Protein AF-A0A447TJN4-F1 (afdb_monomer_lite)

pLDDT: mean 84.73, std 10.55, range [47.69, 96.06]

Secondary structure (DSSP, 8-state):
-HHHHHHHHHH-HHHHHHHHHHHHHHHHHHHHHHHHHHHHHHHHHHHHHHHHHHHHSS--HHHHHHHHHHHHHHTSS---SS-SPPB-TTT--B--GGGGSTTHHHHHTTTB-TTT-PBPPTHHHHHHHHHHHHHHHHHHHHHHTT-SSTT--

Foldseek 3Di:
DVVVVQVVCLVDLQVQLQVQLQVLLVVLLLVVLCVPQVVVVVVLVVLLVVLVCQLPDPHDPVSNVVSVVVNVVSVPDDRDSCPPADADPPPRHGQDPVCSRAPPNCVVLVQADPPPRHGHDPVSNVSSNVSSNVRSVVSSVCSVVVVPPVPPD

Structure (mmCIF, N/CA/C/O backbone):
data_AF-A0A447TJN4-F1
#
_entry.id   AF-A0A447TJN4-F1
#
loop_
_atom_site.group_PDB
_atom_site.id
_atom_site.type_symbol
_atom_site.label_atom_id
_atom_site.label_alt_id
_atom_site.label_comp_id
_atom_site.label_asym_id
_atom_site.label_entity_id
_atom_site.label_seq_id
_atom_site.pdbx_PDB_ins_code
_atom_site.Cartn_x
_atom_site.Cartn_y
_atom_site.Cartn_z
_atom_site.occupancy
_atom_site.B_iso_or_equiv
_atom_site.auth_seq_id
_atom_site.auth_comp_id
_atom_site.auth_asym_id
_atom_site.auth_atom_id
_atom_site.pdbx_PDB_model_num
ATOM 1 N N . MET A 1 1 ? 31.823 -7.348 -10.289 1.00 59.12 1 MET A N 1
ATOM 2 C CA . MET A 1 1 ? 30.366 -7.599 -10.155 1.00 59.12 1 MET A CA 1
ATOM 3 C C . MET A 1 1 ? 29.578 -6.327 -9.842 1.00 59.12 1 MET A C 1
ATO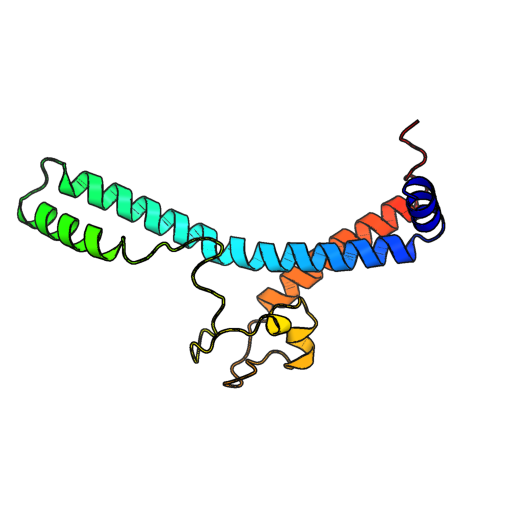M 5 O O . MET A 1 1 ? 28.727 -5.967 -10.641 1.00 59.12 1 MET A O 1
ATOM 9 N N . LEU A 1 2 ? 29.843 -5.625 -8.727 1.00 62.91 2 LEU A N 1
ATOM 10 C CA . LEU A 1 2 ? 29.187 -4.335 -8.429 1.00 62.91 2 LEU A CA 1
ATOM 11 C C . LEU A 1 2 ? 29.609 -3.225 -9.413 1.00 62.91 2 LEU A C 1
ATOM 13 O O . LEU A 1 2 ? 28.763 -2.466 -9.884 1.00 62.91 2 LEU A O 1
ATOM 17 N N . ASP A 1 3 ? 30.885 -3.188 -9.801 1.00 67.62 3 ASP A N 1
ATOM 18 C CA . ASP A 1 3 ? 31.389 -2.225 -10.793 1.00 67.62 3 ASP A CA 1
ATOM 19 C C . ASP A 1 3 ? 30.822 -2.482 -12.199 1.00 67.62 3 ASP A C 1
ATOM 21 O O . ASP A 1 3 ? 30.437 -1.549 -12.897 1.00 67.62 3 ASP A O 1
ATOM 25 N N . ASP A 1 4 ? 30.651 -3.749 -12.584 1.00 67.19 4 ASP A N 1
ATOM 26 C CA . ASP A 1 4 ? 30.059 -4.115 -13.879 1.00 67.19 4 ASP A CA 1
ATOM 27 C C . ASP A 1 4 ? 28.573 -3.737 -13.948 1.00 67.19 4 ASP A C 1
ATOM 29 O O . ASP A 1 4 ? 28.104 -3.222 -14.962 1.00 67.19 4 ASP A O 1
ATOM 33 N N . MET A 1 5 ? 27.825 -3.936 -12.854 1.00 62.22 5 MET A N 1
ATOM 34 C CA . MET A 1 5 ? 26.417 -3.532 -12.767 1.00 62.22 5 MET A CA 1
ATOM 35 C C . MET A 1 5 ? 26.250 -2.011 -12.797 1.00 62.22 5 MET A C 1
ATOM 37 O O . MET A 1 5 ? 25.353 -1.505 -13.471 1.00 62.22 5 MET A O 1
ATOM 41 N N . THR A 1 6 ? 27.101 -1.270 -12.084 1.00 66.44 6 THR A N 1
ATOM 42 C CA . THR A 1 6 ? 27.045 0.200 -12.084 1.00 66.44 6 THR A CA 1
ATOM 43 C C . THR A 1 6 ? 27.439 0.780 -13.439 1.00 66.44 6 THR A C 1
ATOM 45 O O . THR A 1 6 ? 26.798 1.728 -13.894 1.00 66.44 6 THR A O 1
ATOM 48 N N . TRP A 1 7 ? 28.407 0.170 -14.128 1.00 62.47 7 TRP A N 1
ATOM 49 C CA . TRP A 1 7 ? 28.764 0.514 -15.501 1.00 62.47 7 TRP A CA 1
ATOM 50 C C . TRP A 1 7 ? 27.607 0.232 -16.473 1.00 62.47 7 TRP A C 1
ATOM 52 O O . TRP A 1 7 ? 27.201 1.129 -17.205 1.00 62.47 7 TRP A O 1
ATOM 62 N N . LEU A 1 8 ? 26.979 -0.950 -16.411 1.00 64.62 8 LEU A N 1
ATOM 63 C CA . LEU A 1 8 ? 25.849 -1.319 -17.278 1.00 64.62 8 LEU A CA 1
ATOM 64 C C . LEU A 1 8 ? 24.646 -0.367 -17.126 1.00 64.62 8 LEU A C 1
ATOM 66 O O . LEU A 1 8 ? 24.023 0.014 -18.122 1.00 64.62 8 LEU A O 1
ATOM 70 N N . LEU A 1 9 ? 24.343 0.036 -15.885 1.00 62.16 9 LEU A N 1
ATOM 71 C CA . LEU A 1 9 ? 23.283 0.995 -15.550 1.00 62.16 9 LEU A CA 1
ATOM 72 C C . LEU A 1 9 ? 23.619 2.426 -15.994 1.00 62.16 9 LEU A C 1
ATOM 74 O O . LEU A 1 9 ? 22.713 3.166 -16.379 1.00 62.16 9 LEU A O 1
ATOM 78 N N . ALA A 1 10 ? 24.897 2.813 -15.971 1.00 63.22 10 ALA A N 1
ATOM 79 C CA . ALA A 1 10 ? 25.359 4.105 -16.478 1.00 63.22 10 ALA A CA 1
ATOM 80 C C . ALA A 1 10 ? 25.321 4.171 -18.014 1.00 63.22 10 ALA A C 1
ATOM 82 O O . ALA A 1 10 ? 24.982 5.209 -18.578 1.00 63.22 10 ALA A O 1
ATOM 83 N N . THR A 1 11 ? 25.610 3.061 -18.697 1.00 69.31 11 THR A N 1
ATOM 84 C CA . THR A 1 11 ? 25.567 2.973 -20.163 1.00 69.31 11 THR A CA 1
ATOM 85 C C . THR A 1 11 ? 24.135 2.914 -20.702 1.00 69.31 11 THR A C 1
ATOM 87 O O . THR A 1 11 ? 23.895 3.336 -21.832 1.00 69.31 11 THR A O 1
ATOM 90 N N . HIS A 1 12 ? 23.164 2.444 -19.906 1.00 79.50 12 HIS A N 1
ATOM 91 C CA . HIS A 1 12 ? 21.777 2.309 -20.350 1.00 79.50 12 HIS A CA 1
ATOM 92 C C . HIS A 1 12 ? 20.760 2.981 -19.406 1.00 79.50 12 HIS A C 1
ATOM 94 O O . HIS A 1 12 ? 20.109 2.308 -18.596 1.00 79.50 12 HIS A O 1
ATOM 100 N N . PRO A 1 13 ? 20.515 4.296 -19.559 1.00 79.94 13 PRO A N 1
ATOM 101 C CA . PRO A 1 13 ? 19.597 5.052 -18.699 1.00 79.94 13 PRO A CA 1
ATOM 102 C C . PRO A 1 13 ? 18.154 4.520 -18.717 1.00 79.94 13 PRO A C 1
ATOM 104 O O . PRO A 1 13 ? 17.418 4.695 -17.748 1.00 79.94 13 PRO A O 1
ATOM 107 N N . ALA A 1 14 ? 17.748 3.837 -19.792 1.00 84.50 14 ALA A N 1
ATOM 108 C CA . ALA A 1 14 ? 16.438 3.197 -19.893 1.00 84.50 14 ALA A CA 1
ATOM 109 C C . ALA A 1 14 ? 16.266 2.028 -18.905 1.00 84.50 14 ALA A C 1
ATOM 111 O O . ALA A 1 14 ? 15.207 1.900 -18.293 1.00 84.50 14 ALA A O 1
ATOM 112 N N . TRP A 1 15 ? 17.303 1.207 -18.701 1.00 85.81 15 TRP A N 1
ATOM 113 C CA . TRP A 1 15 ? 17.247 0.085 -17.756 1.00 85.81 15 TRP A CA 1
ATOM 114 C C . TRP A 1 15 ? 17.186 0.579 -16.314 1.00 85.81 15 TRP A C 1
ATOM 116 O O . TRP A 1 15 ? 16.399 0.063 -15.523 1.00 85.81 15 TRP A O 1
ATOM 126 N N . LEU A 1 16 ? 17.947 1.629 -15.991 1.00 86.00 16 LEU A N 1
ATOM 127 C CA . LEU A 1 16 ? 17.876 2.269 -14.681 1.00 86.00 16 LEU A CA 1
ATOM 128 C C . LEU A 1 16 ? 16.488 2.870 -14.423 1.00 86.00 16 LEU A C 1
ATOM 130 O O . LEU A 1 16 ? 15.917 2.655 -13.356 1.00 86.00 16 LEU A O 1
ATOM 134 N N . ALA A 1 17 ? 15.926 3.587 -15.401 1.00 89.88 17 ALA A N 1
ATOM 135 C CA . ALA A 1 17 ? 14.584 4.152 -15.289 1.00 89.88 17 ALA A CA 1
ATOM 136 C C . ALA A 1 17 ? 13.512 3.063 -15.115 1.00 89.88 17 ALA A C 1
ATOM 138 O O . ALA A 1 17 ? 12.624 3.211 -14.278 1.00 89.88 17 ALA A O 1
ATOM 139 N N . GLY A 1 18 ? 13.620 1.951 -15.850 1.00 91.50 18 GLY A N 1
ATOM 140 C CA . GLY A 1 18 ? 12.723 0.801 -15.718 1.00 91.50 18 GLY A CA 1
ATOM 141 C C . GLY A 1 18 ? 12.816 0.127 -14.346 1.00 91.50 18 GLY A C 1
ATOM 142 O O . GLY A 1 18 ? 11.792 -0.118 -13.710 1.00 91.50 18 GLY A O 1
ATOM 143 N N . ALA A 1 19 ? 14.030 -0.111 -13.844 1.00 90.94 19 ALA A N 1
ATOM 144 C CA . ALA A 1 19 ? 14.238 -0.674 -12.510 1.00 90.94 19 ALA A CA 1
ATOM 145 C C . ALA A 1 19 ? 13.695 0.252 -11.408 1.00 90.94 19 ALA A C 1
ATOM 147 O O . ALA A 1 19 ? 12.993 -0.202 -10.504 1.00 90.94 19 ALA A O 1
ATOM 148 N N . ALA A 1 20 ? 13.956 1.559 -11.516 1.00 93.25 20 ALA A N 1
ATOM 149 C CA . ALA A 1 20 ? 13.427 2.561 -10.595 1.00 93.25 20 ALA A CA 1
ATOM 150 C C . ALA A 1 20 ? 11.895 2.629 -10.642 1.00 93.25 20 ALA A C 1
ATOM 152 O O . ALA A 1 20 ? 11.260 2.734 -9.597 1.00 93.25 20 ALA A O 1
ATOM 153 N N . PHE A 1 21 ? 11.294 2.516 -11.829 1.00 94.94 21 PHE A N 1
ATOM 154 C CA . PHE A 1 21 ? 9.844 2.457 -11.987 1.00 94.94 21 PHE A CA 1
ATOM 155 C C . PHE A 1 21 ? 9.246 1.260 -11.241 1.00 94.94 21 PHE A C 1
ATOM 157 O O . PHE A 1 21 ? 8.348 1.448 -10.425 1.00 94.94 21 PHE A O 1
ATOM 164 N N . VAL A 1 22 ? 9.777 0.048 -11.451 1.00 94.19 22 VAL A N 1
ATOM 165 C CA . VAL A 1 22 ? 9.306 -1.166 -10.757 1.00 94.19 22 VAL A CA 1
ATOM 166 C C . VAL A 1 22 ? 9.463 -1.034 -9.242 1.00 94.19 22 VAL A C 1
ATOM 168 O O . VAL A 1 22 ? 8.532 -1.341 -8.499 1.00 94.19 22 VAL A O 1
ATOM 171 N N . PHE A 1 23 ? 10.601 -0.517 -8.775 1.00 94.56 23 PHE A N 1
ATOM 172 C CA . PHE A 1 23 ? 10.809 -0.242 -7.355 1.00 94.56 23 PHE A CA 1
ATO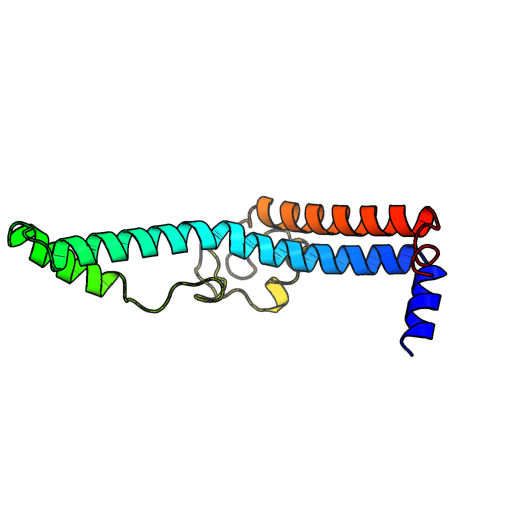M 173 C C . PHE A 1 23 ? 9.779 0.758 -6.811 1.00 94.56 23 PHE A C 1
ATOM 175 O O . PHE A 1 23 ? 9.169 0.518 -5.770 1.00 94.56 23 PHE A O 1
ATOM 182 N N . GLY A 1 24 ? 9.517 1.844 -7.543 1.00 95.44 24 GLY A N 1
ATOM 183 C CA . GLY A 1 24 ? 8.501 2.830 -7.186 1.00 95.44 24 GLY A CA 1
ATOM 184 C C . GLY A 1 24 ? 7.092 2.233 -7.109 1.00 95.44 24 GLY A C 1
ATOM 185 O O . GLY A 1 24 ? 6.338 2.598 -6.210 1.00 95.44 24 GLY A O 1
ATOM 186 N N . LEU A 1 25 ? 6.747 1.267 -7.969 1.00 94.94 25 LEU A N 1
ATOM 187 C CA . LEU A 1 25 ? 5.480 0.533 -7.865 1.00 94.94 25 LEU A CA 1
ATOM 188 C C . LEU A 1 25 ? 5.382 -0.270 -6.556 1.00 94.94 25 LEU A C 1
ATOM 190 O O . LEU A 1 25 ? 4.340 -0.257 -5.902 1.00 94.94 25 LEU A O 1
ATOM 194 N N . MET A 1 26 ? 6.464 -0.945 -6.152 1.00 93.88 26 MET A N 1
ATOM 195 C CA . MET A 1 26 ? 6.512 -1.700 -4.891 1.00 93.88 26 MET A CA 1
ATOM 196 C C . MET A 1 26 ? 6.380 -0.774 -3.677 1.00 93.88 26 MET A C 1
ATOM 198 O O . MET A 1 26 ? 5.600 -1.053 -2.766 1.00 93.88 26 MET A O 1
ATOM 202 N N . VAL A 1 27 ? 7.093 0.358 -3.690 1.00 94.62 27 VAL A N 1
ATOM 203 C CA . VAL A 1 27 ? 6.984 1.396 -2.653 1.00 94.62 27 VAL A CA 1
ATOM 204 C C . VAL A 1 27 ? 5.561 1.951 -2.589 1.00 94.62 27 VAL A C 1
ATOM 206 O O . VAL A 1 27 ? 5.007 2.077 -1.500 1.00 94.62 27 VAL A O 1
ATOM 209 N N . GLY A 1 28 ? 4.937 2.230 -3.735 1.00 92.88 28 GLY A N 1
ATOM 210 C CA . GLY A 1 28 ? 3.554 2.703 -3.799 1.00 92.88 28 GLY A CA 1
ATOM 211 C C . GLY A 1 28 ? 2.544 1.701 -3.227 1.00 92.88 28 GLY A C 1
ATOM 212 O O . GLY A 1 28 ? 1.633 2.094 -2.498 1.00 92.88 28 GLY A O 1
ATOM 213 N N . SER A 1 29 ? 2.733 0.402 -3.472 1.00 91.50 29 SER A N 1
ATOM 214 C CA . SER A 1 29 ? 1.884 -0.651 -2.895 1.00 91.50 29 SER A CA 1
ATOM 215 C C . SER A 1 29 ? 2.024 -0.740 -1.372 1.00 91.50 29 SER A C 1
ATOM 217 O O . SER A 1 29 ? 1.020 -0.831 -0.663 1.00 91.50 29 SER A O 1
ATOM 219 N N . PHE A 1 30 ? 3.243 -0.609 -0.840 1.00 92.12 30 PHE A N 1
ATOM 220 C CA . PHE A 1 30 ? 3.444 -0.495 0.607 1.00 92.12 30 PHE A CA 1
ATOM 221 C C . PHE A 1 30 ? 2.800 0.778 1.176 1.00 92.12 30 PHE A C 1
ATOM 223 O O . PHE A 1 30 ? 2.139 0.733 2.214 1.00 92.12 30 PHE A O 1
ATOM 230 N N . LEU A 1 31 ? 2.916 1.909 0.477 1.00 92.81 31 LEU A N 1
ATOM 231 C CA . LEU A 1 31 ? 2.328 3.172 0.915 1.00 92.81 31 LEU A CA 1
ATOM 232 C C . LEU A 1 31 ? 0.795 3.096 0.994 1.00 92.81 31 LEU A C 1
ATOM 234 O O . LEU A 1 31 ? 0.212 3.638 1.929 1.00 92.81 31 LEU A O 1
ATOM 238 N N . ASN A 1 32 ? 0.140 2.358 0.091 1.00 90.00 32 ASN A N 1
ATOM 239 C CA . ASN A 1 32 ? -1.297 2.080 0.180 1.00 90.00 32 ASN A CA 1
ATOM 240 C C . ASN A 1 32 ? -1.679 1.389 1.505 1.00 90.00 32 ASN A C 1
ATOM 242 O O . ASN A 1 32 ? -2.710 1.717 2.098 1.00 90.00 32 ASN A O 1
ATOM 246 N N . VAL A 1 33 ? -0.846 0.463 1.996 1.00 90.06 33 VAL A N 1
ATOM 247 C CA . VAL A 1 33 ? -1.046 -0.205 3.293 1.00 90.06 33 VAL A CA 1
ATOM 248 C C . VAL A 1 33 ? -0.888 0.789 4.440 1.00 90.06 33 VAL A C 1
ATOM 250 O O . VAL A 1 33 ? -1.753 0.847 5.314 1.00 90.06 33 VAL A O 1
ATOM 253 N N . VAL A 1 34 ? 0.170 1.600 4.420 1.00 92.56 34 VAL A N 1
ATOM 254 C CA . VAL A 1 34 ? 0.444 2.598 5.465 1.00 92.56 34 VAL A CA 1
ATOM 255 C C . VAL A 1 34 ? -0.666 3.646 5.536 1.00 92.56 34 VAL A C 1
ATOM 257 O O . VAL A 1 34 ? -1.219 3.859 6.612 1.00 92.56 34 VAL A O 1
ATOM 260 N N . ILE A 1 35 ? -1.052 4.242 4.401 1.00 91.12 35 ILE A N 1
ATOM 261 C CA . ILE A 1 35 ? -2.106 5.268 4.323 1.00 91.12 35 ILE A CA 1
ATOM 262 C C . ILE A 1 35 ? -3.417 4.750 4.920 1.00 91.12 35 ILE A C 1
ATOM 264 O O . ILE A 1 35 ? -4.121 5.484 5.609 1.00 91.12 35 ILE A O 1
ATOM 268 N N . HIS A 1 36 ? -3.759 3.488 4.662 1.00 88.12 36 HIS A N 1
ATOM 269 C CA . HIS A 1 36 ? -5.012 2.923 5.142 1.00 88.12 36 HIS A CA 1
ATOM 270 C C . HIS A 1 36 ? -4.957 2.474 6.608 1.00 88.12 36 HIS A C 1
ATOM 272 O O . HIS A 1 36 ? -5.937 2.627 7.338 1.00 88.12 36 HIS A O 1
ATOM 278 N N . ARG A 1 37 ? -3.843 1.871 7.040 1.00 91.38 37 ARG A N 1
ATOM 279 C CA . ARG A 1 37 ? -3.766 1.194 8.342 1.00 91.38 37 ARG A CA 1
ATOM 280 C C . ARG A 1 37 ? -3.246 2.080 9.459 1.00 91.38 37 ARG A C 1
ATOM 282 O O . ARG A 1 37 ? -3.744 1.944 10.571 1.00 91.38 37 ARG A O 1
ATOM 289 N N . LEU A 1 38 ? -2.309 2.983 9.176 1.00 93.50 38 LEU A N 1
ATOM 290 C CA . LEU A 1 38 ? -1.676 3.812 10.202 1.00 93.50 38 LEU A CA 1
ATOM 291 C C . LEU A 1 38 ? -2.687 4.665 10.989 1.00 93.50 38 LEU A C 1
ATOM 293 O O . LEU A 1 38 ? -2.648 4.600 12.214 1.00 93.50 38 LEU A O 1
ATOM 297 N N . PRO A 1 39 ? -3.647 5.375 10.357 1.00 93.88 39 PRO A N 1
ATOM 298 C CA . PRO A 1 39 ? -4.621 6.169 11.110 1.00 93.88 39 PRO A CA 1
ATOM 299 C C . PRO A 1 39 ? -5.462 5.311 12.060 1.00 93.88 39 PRO A C 1
ATOM 301 O O . PRO A 1 39 ? -5.721 5.698 13.191 1.00 93.88 39 PRO A O 1
ATOM 304 N N . ARG A 1 40 ? -5.829 4.102 11.617 1.00 91.06 40 ARG A N 1
ATOM 305 C CA . ARG A 1 40 ? -6.621 3.158 12.414 1.00 91.06 40 ARG A CA 1
ATOM 306 C C . ARG A 1 40 ? -5.836 2.561 13.575 1.00 91.06 40 ARG A C 1
ATOM 308 O O . ARG A 1 40 ? -6.432 2.238 14.592 1.00 91.06 40 ARG A O 1
ATOM 315 N N . MET A 1 41 ? -4.530 2.359 13.409 1.00 91.50 41 MET A N 1
ATOM 316 C CA . MET A 1 41 ? -3.668 1.902 14.500 1.00 91.50 41 MET A CA 1
ATOM 317 C C . MET A 1 41 ? -3.585 2.971 15.590 1.00 91.50 41 MET A C 1
ATOM 319 O O . MET A 1 41 ? -3.841 2.658 16.744 1.00 91.50 41 MET A O 1
ATOM 323 N N . LEU A 1 42 ? -3.333 4.225 15.200 1.00 92.25 42 LEU A N 1
ATOM 324 C CA . LEU A 1 42 ? -3.254 5.357 16.128 1.00 92.25 42 LEU A CA 1
ATOM 325 C C . LEU A 1 42 ? -4.578 5.601 16.865 1.00 92.25 42 LEU A C 1
ATOM 327 O O . LEU A 1 42 ? -4.581 5.866 18.059 1.00 92.25 42 LEU A O 1
ATOM 331 N N . GLU A 1 43 ? -5.714 5.480 16.173 1.00 92.38 43 GLU A N 1
ATOM 332 C CA . GLU A 1 43 ? -7.035 5.607 16.800 1.00 92.38 43 GLU A CA 1
ATOM 333 C C . GLU A 1 43 ? -7.290 4.498 17.830 1.00 92.38 43 GLU A C 1
ATOM 335 O O . GLU A 1 43 ? -7.793 4.772 18.917 1.00 92.38 43 GLU A O 1
ATOM 340 N N . ARG A 1 44 ? -6.909 3.249 17.526 1.00 90.00 44 ARG A N 1
ATOM 341 C CA . ARG A 1 44 ? -7.031 2.134 18.481 1.00 90.00 44 ARG A CA 1
ATOM 342 C C . ARG A 1 44 ? -6.120 2.314 19.692 1.00 90.00 44 ARG A C 1
ATOM 344 O O . ARG A 1 44 ? -6.560 2.030 20.797 1.00 90.00 44 ARG A O 1
ATOM 351 N N . GLU A 1 45 ? -4.893 2.782 19.482 1.00 91.19 45 GLU A N 1
ATOM 352 C CA . GLU A 1 45 ? -3.940 3.085 20.557 1.00 91.19 45 GLU A CA 1
ATOM 353 C C . GLU A 1 45 ? -4.494 4.174 21.484 1.00 91.19 45 GLU A C 1
ATOM 355 O O . GLU A 1 45 ? -4.614 3.962 22.685 1.00 91.19 45 GLU A O 1
ATOM 360 N N . PHE A 1 46 ? -4.991 5.276 20.918 1.00 92.75 46 PHE A N 1
ATOM 361 C CA . PHE A 1 46 ? -5.632 6.342 21.688 1.00 92.75 46 PHE A CA 1
ATOM 362 C C . PHE A 1 46 ? -6.848 5.860 22.501 1.00 92.75 46 PHE A C 1
ATOM 364 O O . PHE A 1 46 ? -7.054 6.275 23.646 1.00 92.75 46 PHE A O 1
ATOM 371 N N . LEU A 1 47 ? -7.678 4.990 21.915 1.00 91.06 47 LEU A N 1
ATOM 372 C CA . LEU A 1 47 ? -8.810 4.386 22.619 1.00 91.06 47 LEU A CA 1
ATOM 373 C C . LEU A 1 47 ? -8.348 3.472 23.758 1.00 91.06 47 LEU A C 1
ATOM 375 O O . LEU A 1 47 ? -8.949 3.515 24.830 1.00 91.06 47 LEU A O 1
ATOM 379 N N . ALA A 1 48 ? -7.292 2.684 23.547 1.00 89.56 48 ALA A N 1
ATOM 380 C CA . ALA A 1 48 ? -6.725 1.817 24.575 1.00 89.56 48 ALA A CA 1
ATOM 381 C C . ALA A 1 48 ? -6.221 2.631 25.777 1.00 89.56 48 ALA A C 1
ATOM 383 O O . ALA A 1 48 ? -6.627 2.342 26.903 1.00 89.56 48 ALA A O 1
ATOM 384 N N . ASP A 1 49 ? -5.464 3.705 25.535 1.00 90.94 49 ASP A N 1
ATOM 385 C CA . ASP A 1 49 ? -4.966 4.606 26.585 1.00 90.94 49 ASP A CA 1
ATOM 386 C C . ASP A 1 49 ? -6.116 5.271 27.360 1.00 90.94 49 ASP A C 1
ATOM 388 O O . ASP A 1 49 ? -6.101 5.368 28.589 1.00 90.94 49 ASP A O 1
ATOM 392 N N . SER A 1 50 ? -7.154 5.717 26.644 1.00 90.69 50 SER A N 1
ATOM 393 C CA . SER A 1 50 ? -8.335 6.346 27.251 1.00 90.69 50 SER A CA 1
ATOM 394 C C . SER A 1 50 ? -9.095 5.372 28.155 1.00 90.69 50 SER A C 1
ATOM 396 O O . SER A 1 50 ? -9.560 5.740 29.235 1.00 90.69 50 SER A O 1
ATOM 398 N N . VAL A 1 51 ? -9.230 4.121 27.712 1.00 91.06 51 VAL A N 1
ATOM 399 C CA . VAL A 1 51 ? -9.876 3.049 28.470 1.00 91.06 51 VAL A CA 1
ATOM 400 C C . VAL A 1 51 ? -9.057 2.681 29.705 1.00 91.06 51 VAL A C 1
ATOM 402 O O . VAL A 1 51 ? -9.628 2.545 30.786 1.00 91.06 51 VAL A O 1
ATOM 405 N N . GLU A 1 52 ? -7.736 2.565 29.578 1.00 89.31 52 GLU A N 1
ATOM 406 C CA . GLU A 1 52 ? -6.837 2.297 30.703 1.00 89.31 52 GLU A CA 1
ATOM 407 C C . GLU A 1 52 ? -6.924 3.404 31.761 1.00 89.31 52 GLU A C 1
ATOM 409 O O . GLU A 1 52 ? -7.162 3.122 32.938 1.00 89.31 52 GLU A O 1
ATOM 414 N N . TYR A 1 53 ? -6.884 4.668 31.333 1.00 88.94 53 TYR A N 1
ATOM 415 C CA . TYR A 1 53 ? -7.041 5.820 32.219 1.00 88.94 53 TYR A CA 1
ATOM 416 C C . TYR A 1 53 ? -8.370 5.803 32.991 1.00 88.94 53 TYR A C 1
ATOM 418 O O . TYR A 1 53 ? -8.408 6.085 34.191 1.00 88.94 53 TYR A O 1
ATOM 426 N N . LEU A 1 54 ? -9.477 5.457 32.325 1.00 89.75 54 LEU A N 1
ATOM 427 C CA . LEU A 1 54 ? -10.791 5.360 32.968 1.00 89.75 54 LEU A CA 1
ATOM 428 C C . LEU A 1 54 ? -10.918 4.142 33.888 1.00 89.75 54 LEU A C 1
ATOM 430 O O . LEU A 1 54 ? -11.653 4.216 34.872 1.00 89.75 54 LEU A O 1
ATOM 434 N N . ALA A 1 55 ? -10.228 3.041 33.583 1.00 84.94 55 ALA A N 1
ATOM 435 C CA . ALA A 1 55 ? -10.238 1.830 34.396 1.00 84.94 55 ALA A CA 1
ATOM 436 C C . ALA A 1 55 ? -9.455 2.007 35.710 1.00 84.94 55 ALA A C 1
ATOM 438 O O . ALA A 1 55 ? -9.877 1.491 36.749 1.00 84.94 55 ALA A O 1
ATOM 439 N N . GLU A 1 56 ? -8.348 2.751 35.683 1.00 83.62 56 GLU A N 1
ATOM 440 C CA . GLU A 1 56 ? -7.480 2.980 36.848 1.00 83.62 56 GLU A CA 1
ATOM 441 C C . GLU A 1 56 ? -7.808 4.266 37.626 1.00 83.62 56 GLU A C 1
ATOM 443 O O . GLU A 1 56 ? -7.458 4.395 38.801 1.00 83.62 56 GLU A O 1
ATOM 448 N N . GLY A 1 57 ? -8.492 5.224 36.998 1.00 78.94 57 GLY A N 1
ATOM 449 C CA . GLY A 1 57 ? -8.820 6.515 37.596 1.00 78.94 57 GLY A CA 1
ATOM 450 C C . GLY A 1 57 ? -9.956 6.489 38.628 1.00 78.94 57 GLY A C 1
ATOM 451 O O . GLY A 1 57 ? -10.667 5.504 38.820 1.00 78.94 57 GLY A O 1
ATOM 452 N N . GLY A 1 58 ? -10.200 7.648 39.252 1.00 78.38 58 GLY A N 1
ATOM 453 C CA . GLY A 1 58 ? -11.332 7.892 40.165 1.00 78.38 58 GLY A CA 1
ATOM 454 C C . GLY A 1 58 ? -12.696 8.011 39.469 1.00 78.38 58 GLY A C 1
ATOM 455 O O . GLY A 1 58 ? -13.570 8.736 39.945 1.00 78.38 58 GLY A O 1
ATOM 456 N N . ALA A 1 59 ? -12.865 7.366 38.315 1.00 84.19 59 ALA A N 1
ATOM 457 C CA . ALA A 1 59 ? -14.104 7.380 37.557 1.00 84.19 59 ALA A CA 1
ATOM 458 C C . ALA A 1 59 ? -15.252 6.730 38.360 1.00 84.19 59 ALA A C 1
ATOM 460 O O . ALA A 1 59 ? -15.017 5.813 39.154 1.00 84.19 59 ALA A O 1
ATOM 461 N N . PRO A 1 60 ? -16.515 7.153 38.153 1.00 91.00 60 PRO A N 1
ATOM 462 C CA . PRO A 1 60 ? -17.669 6.491 38.753 1.00 91.00 60 PRO A CA 1
ATOM 463 C C . PRO A 1 60 ? -17.672 4.988 38.446 1.00 91.00 60 PRO A C 1
ATOM 465 O O . PRO A 1 60 ? -17.329 4.582 37.336 1.00 91.00 60 PRO A O 1
ATOM 468 N N . ALA A 1 61 ? -18.121 4.160 39.395 1.00 88.94 61 ALA A N 1
ATOM 469 C CA . ALA A 1 61 ? -18.051 2.698 39.287 1.00 88.94 61 ALA A CA 1
ATOM 470 C C . ALA A 1 61 ? -18.647 2.136 37.978 1.00 88.94 61 ALA A C 1
ATOM 472 O O . ALA A 1 61 ? -18.086 1.212 37.394 1.00 88.94 61 ALA A O 1
ATOM 473 N N . ALA A 1 62 ? -19.742 2.728 37.486 1.00 90.38 62 ALA A N 1
ATOM 474 C CA . ALA A 1 62 ? -20.364 2.336 36.220 1.00 90.38 62 ALA A CA 1
ATOM 475 C C . ALA A 1 62 ? -19.451 2.577 35.002 1.00 90.38 62 ALA A C 1
ATOM 477 O O . ALA A 1 62 ? -19.404 1.749 34.096 1.00 90.38 62 ALA A O 1
ATOM 478 N N . LEU A 1 63 ? -18.702 3.685 34.994 1.00 90.50 63 LEU A N 1
ATOM 479 C CA . LEU A 1 63 ? -17.773 4.020 33.913 1.00 90.50 63 LEU A CA 1
ATOM 480 C C . LEU A 1 63 ? -16.522 3.134 33.958 1.00 90.50 63 LEU A C 1
ATOM 482 O O . LEU A 1 63 ? -16.044 2.704 32.914 1.00 90.50 63 LEU A O 1
ATOM 486 N N . ARG A 1 64 ? -16.047 2.801 35.164 1.00 89.81 64 ARG A N 1
ATOM 487 C CA . ARG A 1 64 ? -14.915 1.887 35.376 1.00 89.81 64 ARG A CA 1
ATOM 488 C C . ARG A 1 64 ? -15.210 0.483 34.831 1.00 89.81 64 ARG A C 1
ATOM 490 O O . ARG A 1 64 ? -14.393 -0.077 34.109 1.00 89.81 64 ARG A O 1
ATOM 497 N N . LEU A 1 65 ? -16.407 -0.046 35.106 1.00 88.69 65 LEU A N 1
ATOM 498 C CA . LEU A 1 65 ? -16.844 -1.352 34.596 1.00 88.69 65 LEU A CA 1
ATOM 499 C C . LEU A 1 65 ? -16.966 -1.359 33.061 1.00 88.69 65 LEU A C 1
ATOM 501 O O . LEU A 1 65 ? -16.542 -2.311 32.410 1.00 88.69 65 LEU A O 1
ATOM 505 N N . ALA A 1 66 ? -17.515 -0.286 32.479 1.00 91.06 66 ALA A N 1
ATOM 506 C CA . ALA A 1 66 ? -17.612 -0.137 31.027 1.00 91.06 66 ALA A CA 1
ATOM 507 C C . ALA A 1 66 ? -16.225 -0.058 30.360 1.00 91.06 66 ALA A C 1
ATOM 509 O O . ALA A 1 66 ? -16.016 -0.642 29.298 1.00 91.06 66 ALA A O 1
ATOM 510 N N . ALA A 1 67 ? -15.262 0.618 30.996 1.00 90.62 67 ALA A N 1
ATOM 511 C CA . ALA A 1 67 ? -13.880 0.674 30.532 1.00 90.62 67 ALA A CA 1
ATOM 512 C C . ALA A 1 67 ? -13.198 -0.707 30.594 1.00 90.62 67 ALA A C 1
ATOM 514 O O . ALA A 1 67 ? -12.599 -1.137 29.613 1.00 90.62 67 ALA A O 1
ATOM 515 N N . GLU A 1 68 ? -13.344 -1.456 31.691 1.00 87.69 68 GLU A N 1
ATOM 516 C CA . GLU A 1 68 ? -12.802 -2.822 31.806 1.00 87.69 68 GLU A CA 1
ATOM 517 C C . GLU A 1 68 ? -13.343 -3.760 30.707 1.00 87.69 68 GLU A C 1
ATOM 519 O O . GLU A 1 68 ? -12.586 -4.548 30.139 1.00 87.69 68 GLU A O 1
ATOM 524 N N . GLN A 1 69 ? -14.626 -3.635 30.347 1.00 89.56 69 GLN A N 1
ATOM 525 C CA . GLN A 1 69 ? -15.225 -4.376 29.229 1.00 89.56 69 GLN A CA 1
ATOM 526 C C . GLN A 1 69 ? -14.619 -3.968 27.879 1.00 89.56 69 GLN A C 1
ATOM 528 O O . GLN A 1 69 ? -14.165 -4.829 27.126 1.00 89.56 69 GLN A O 1
ATOM 533 N N . ALA A 1 70 ? -14.541 -2.663 27.598 1.00 89.69 70 ALA A N 1
ATOM 534 C CA . ALA A 1 70 ? -13.952 -2.148 26.363 1.00 89.69 70 ALA A CA 1
ATOM 535 C C . ALA A 1 70 ? -12.466 -2.529 26.212 1.00 89.69 70 ALA A C 1
ATOM 537 O O . ALA A 1 70 ? -12.003 -2.791 25.104 1.00 89.69 70 ALA A O 1
ATOM 538 N N . ARG A 1 71 ? -11.716 -2.622 27.321 1.00 85.69 71 ARG A N 1
ATOM 539 C CA . ARG A 1 71 ? -10.310 -3.062 27.326 1.00 85.69 71 ARG A CA 1
ATOM 540 C C . ARG A 1 71 ? -10.169 -4.469 26.756 1.00 85.69 71 ARG A C 1
ATOM 542 O O . ARG A 1 71 ? -9.293 -4.710 25.933 1.00 85.69 71 ARG A O 1
ATOM 549 N N . HIS A 1 72 ? -11.041 -5.381 27.179 1.00 83.25 72 HIS A N 1
ATOM 550 C CA . HIS A 1 72 ? -11.029 -6.762 26.704 1.00 83.25 72 HIS A CA 1
ATOM 551 C C . HIS A 1 72 ? -11.442 -6.866 25.226 1.00 83.25 72 HIS A C 1
ATOM 553 O O . HIS A 1 72 ? -10.984 -7.761 24.520 1.00 83.25 72 HIS A O 1
ATOM 559 N N . GLU A 1 73 ? -12.291 -5.957 24.740 1.00 85.50 73 GLU A N 1
ATOM 560 C CA . GLU A 1 73 ? -12.645 -5.880 23.318 1.00 85.50 73 GLU A CA 1
ATOM 561 C C . GLU A 1 73 ? -11.518 -5.312 22.447 1.00 85.50 73 GLU A C 1
ATOM 563 O O . GLU A 1 73 ? -11.445 -5.667 21.281 1.00 85.50 73 GLU A O 1
ATOM 568 N N . LEU A 1 74 ? -10.642 -4.450 22.973 1.00 84.50 74 LEU A N 1
ATOM 569 C CA . LEU A 1 74 ? -9.541 -3.841 22.211 1.00 84.50 74 LEU A CA 1
ATOM 570 C C . LEU A 1 74 ? -8.280 -4.724 22.118 1.00 84.50 74 LEU A C 1
ATOM 572 O O . LEU A 1 74 ? -7.455 -4.504 21.228 1.00 84.50 74 LEU A O 1
ATOM 576 N N . ASP A 1 75 ? -8.132 -5.720 22.999 1.00 77.50 75 ASP A N 1
ATOM 577 C CA . ASP A 1 75 ? -7.012 -6.685 23.033 1.00 77.50 75 ASP A CA 1
ATOM 578 C C . ASP A 1 75 ? -7.189 -7.864 22.040 1.00 77.50 75 ASP A C 1
ATOM 580 O O . ASP A 1 75 ? -6.477 -8.867 22.046 1.00 77.50 75 ASP A O 1
ATOM 584 N N . ASP A 1 76 ? -8.154 -7.757 21.129 1.00 67.50 76 ASP A N 1
ATOM 585 C CA . ASP A 1 76 ? -8.727 -8.830 20.313 1.00 67.50 76 ASP A CA 1
ATOM 586 C C . ASP A 1 76 ? -7.875 -9.311 19.110 1.00 67.50 76 ASP A C 1
ATOM 588 O O . ASP A 1 76 ? -8.397 -9.850 18.132 1.00 67.50 76 ASP A O 1
ATOM 592 N N . GLY A 1 77 ? -6.540 -9.221 19.188 1.00 69.12 77 GLY A N 1
ATOM 593 C CA . GLY A 1 77 ? -5.656 -9.997 18.297 1.00 69.12 77 GLY A CA 1
ATOM 594 C C . GLY A 1 77 ? -4.700 -9.215 17.390 1.00 69.12 77 GLY A C 1
ATOM 595 O O . GLY A 1 77 ? -4.338 -9.699 16.313 1.00 69.12 77 GLY A O 1
ATOM 596 N N . GLY A 1 78 ? -4.228 -8.044 17.826 1.00 79.69 78 GLY A N 1
ATOM 597 C CA . GLY A 1 78 ? -3.015 -7.420 17.278 1.00 79.69 78 GLY A CA 1
ATOM 598 C C . GLY A 1 78 ? -3.164 -6.842 15.866 1.00 79.69 78 GLY A C 1
ATOM 599 O O . GLY A 1 78 ? -2.513 -7.295 14.917 1.00 79.69 78 GLY A O 1
ATOM 600 N N . TYR A 1 79 ? -3.999 -5.810 15.726 1.00 87.94 79 TYR A N 1
ATOM 601 C CA . TYR A 1 79 ? -4.125 -5.029 14.492 1.00 87.94 79 TYR A CA 1
ATOM 602 C C . TYR A 1 79 ? -2.853 -4.200 14.236 1.00 87.94 79 TYR A C 1
ATOM 604 O O . TYR A 1 79 ? -2.502 -3.334 15.031 1.00 87.94 79 TYR A O 1
ATOM 612 N N . ASN A 1 80 ? -2.157 -4.444 13.121 1.00 89.69 80 ASN A N 1
ATOM 613 C CA . ASN A 1 80 ? -0.929 -3.726 12.766 1.00 89.69 80 ASN A CA 1
ATOM 614 C C . ASN A 1 80 ? -0.777 -3.543 11.239 1.00 89.69 80 ASN A C 1
ATOM 616 O O . ASN A 1 80 ? -1.705 -3.776 10.461 1.00 89.69 80 ASN A O 1
ATOM 620 N N . LEU A 1 81 ? 0.401 -3.105 10.779 1.00 89.38 81 LEU A N 1
ATOM 621 C CA . LEU A 1 81 ? 0.665 -2.885 9.350 1.00 89.38 81 LEU A CA 1
ATOM 622 C C . LEU A 1 81 ? 0.579 -4.170 8.506 1.00 89.38 81 LEU A C 1
ATOM 624 O O . LEU A 1 81 ? 0.204 -4.109 7.337 1.00 89.38 81 LEU A O 1
ATOM 628 N N . TRP A 1 82 ? 0.892 -5.326 9.091 1.00 86.38 82 TRP A N 1
ATOM 629 C CA . TRP A 1 82 ? 0.980 -6.619 8.405 1.00 86.38 82 TRP A CA 1
ATOM 630 C C . TRP A 1 82 ? -0.216 -7.537 8.701 1.00 86.38 82 TRP A C 1
ATOM 632 O O . TRP A 1 82 ? -0.485 -8.466 7.939 1.00 86.38 82 TRP A O 1
ATOM 642 N N . ARG A 1 83 ? -0.947 -7.291 9.796 1.00 87.06 83 ARG A N 1
ATOM 643 C CA . ARG A 1 83 ? -2.103 -8.074 10.249 1.00 87.06 83 ARG A CA 1
ATOM 644 C C . ARG A 1 83 ? -3.348 -7.201 10.425 1.00 87.06 83 ARG A C 1
ATOM 646 O O . ARG A 1 83 ? -3.241 -6.092 10.937 1.00 87.06 83 ARG A O 1
ATOM 653 N N . PRO A 1 84 ? -4.542 -7.686 10.046 1.00 86.25 84 PRO A N 1
ATOM 654 C CA . PRO A 1 84 ? -4.810 -8.941 9.337 1.00 86.25 84 PRO A CA 1
ATOM 655 C C . PRO A 1 84 ? -4.330 -8.880 7.879 1.00 86.25 84 PRO A C 1
ATOM 657 O O . PRO A 1 84 ? -4.094 -7.790 7.349 1.00 86.25 84 PRO A O 1
ATOM 660 N N . ALA A 1 85 ? -4.216 -10.041 7.226 1.00 85.25 85 ALA A N 1
ATOM 661 C CA . ALA A 1 85 ? -3.888 -10.118 5.802 1.00 85.25 85 ALA A CA 1
ATOM 662 C C . ALA A 1 85 ? -4.873 -9.293 4.949 1.00 85.25 85 ALA A C 1
ATOM 664 O O . ALA A 1 85 ? -5.964 -8.929 5.398 1.00 85.25 85 ALA A O 1
ATOM 665 N N . SER A 1 86 ? -4.495 -8.964 3.717 1.00 82.31 86 SER A N 1
ATOM 666 C CA . SER A 1 86 ? -5.387 -8.263 2.788 1.00 82.31 86 SER A CA 1
ATOM 667 C C . SER A 1 86 ? -6.595 -9.142 2.441 1.00 82.31 86 SER A C 1
ATOM 669 O O . SER A 1 86 ? -6.427 -10.296 2.054 1.00 82.31 86 SER A O 1
ATOM 671 N N . HIS A 1 87 ? -7.806 -8.597 2.558 1.00 88.75 87 HIS A N 1
ATOM 672 C CA . HIS A 1 87 ? -9.061 -9.268 2.199 1.00 88.75 87 HIS A CA 1
ATOM 673 C C . HIS A 1 87 ? -9.925 -8.337 1.347 1.00 88.75 87 HIS A C 1
ATOM 675 O O . HIS A 1 87 ? -9.821 -7.113 1.445 1.00 88.75 87 HIS A O 1
ATOM 681 N N . CYS A 1 88 ? -10.796 -8.909 0.519 1.00 87.00 88 CYS A N 1
ATOM 682 C CA . CYS A 1 88 ? -11.783 -8.128 -0.219 1.00 87.00 88 CYS A CA 1
ATOM 683 C C . CYS A 1 88 ? -12.779 -7.458 0.752 1.00 87.00 88 CYS A C 1
ATOM 685 O O . CYS A 1 88 ? -13.333 -8.151 1.605 1.00 87.00 88 CYS A O 1
ATOM 687 N N . PRO A 1 89 ? -13.084 -6.154 0.615 1.00 83.00 89 PRO A N 1
ATOM 688 C CA . PRO A 1 89 ? -14.039 -5.479 1.496 1.00 83.00 89 PRO A CA 1
ATOM 689 C C . PRO A 1 89 ? -15.488 -5.966 1.323 1.00 83.00 89 PRO A C 1
ATOM 691 O O . PRO A 1 89 ? -16.271 -5.842 2.256 1.00 83.00 89 PRO A O 1
ATOM 694 N N . ALA A 1 90 ? -15.847 -6.529 0.162 1.00 87.56 90 ALA A N 1
ATOM 695 C CA . ALA A 1 90 ? -17.203 -7.009 -0.107 1.00 87.56 90 ALA A CA 1
ATOM 696 C C . ALA A 1 90 ? -17.416 -8.463 0.331 1.00 87.56 90 ALA A C 1
ATOM 698 O O . ALA A 1 90 ? -18.327 -8.753 1.100 1.00 87.56 90 ALA A O 1
ATOM 699 N N . CYS A 1 91 ? -16.570 -9.391 -0.130 1.00 90.12 91 CYS A N 1
ATOM 700 C CA . CYS A 1 91 ? -16.752 -10.819 0.154 1.00 90.12 91 CYS A CA 1
ATOM 701 C C . CYS A 1 91 ? -15.869 -11.357 1.285 1.00 90.12 91 CYS A C 1
ATOM 703 O O . CYS A 1 91 ? -16.018 -12.514 1.664 1.00 90.12 91 CYS A O 1
ATOM 705 N N . ARG A 1 92 ? -14.933 -10.554 1.813 1.00 87.88 92 ARG A N 1
ATOM 706 C CA . ARG A 1 92 ? -13.928 -10.969 2.809 1.00 87.88 92 ARG A CA 1
ATOM 707 C C . ARG A 1 92 ? -13.054 -12.154 2.380 1.00 87.88 92 ARG A C 1
ATOM 709 O O . ARG A 1 92 ? -12.361 -12.721 3.216 1.00 87.88 92 ARG A O 1
ATOM 716 N N . ALA A 1 93 ? -13.027 -12.497 1.089 1.00 88.06 93 ALA A N 1
ATOM 717 C CA . ALA A 1 93 ? -12.097 -13.494 0.571 1.00 88.06 93 ALA A CA 1
ATOM 718 C C . ALA A 1 93 ? -10.645 -1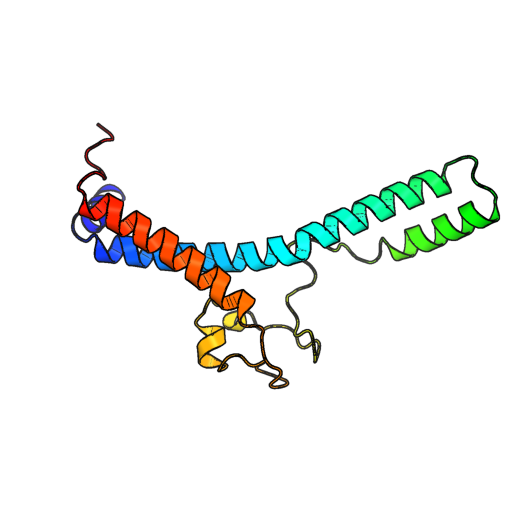3.012 0.758 1.00 88.06 93 ALA A C 1
ATOM 720 O O . ALA A 1 93 ? -10.371 -11.817 0.562 1.00 88.06 93 ALA A O 1
ATOM 721 N N . PRO A 1 94 ? -9.714 -13.904 1.142 1.00 87.50 94 PRO A N 1
ATOM 722 C CA . PRO A 1 94 ? -8.307 -13.557 1.288 1.00 87.50 94 PRO A CA 1
ATOM 723 C C . PRO A 1 94 ? -7.705 -13.193 -0.069 1.00 87.50 94 PRO A C 1
ATOM 725 O O . PRO A 1 94 ? -7.861 -13.909 -1.059 1.00 87.50 94 PRO A O 1
ATOM 728 N N . VAL A 1 95 ? -6.982 -12.077 -0.119 1.00 85.12 95 VAL A N 1
ATOM 729 C CA . VAL A 1 95 ? -6.292 -11.654 -1.337 1.00 85.12 95 VAL A CA 1
ATOM 730 C C . VAL A 1 95 ? -5.056 -12.528 -1.520 1.00 85.12 95 VAL A C 1
ATOM 732 O O . VAL A 1 95 ? -4.118 -12.491 -0.723 1.00 85.12 95 VAL A O 1
ATOM 735 N N . ARG A 1 96 ? -5.060 -13.326 -2.591 1.00 85.31 96 ARG A N 1
ATOM 736 C CA . ARG A 1 96 ? -3.937 -14.192 -2.972 1.00 85.31 96 ARG A CA 1
ATOM 737 C C . ARG A 1 96 ? -2.661 -13.357 -3.175 1.00 85.31 96 ARG A C 1
ATOM 739 O O . ARG A 1 96 ? -2.757 -12.262 -3.729 1.00 85.31 96 ARG A O 1
ATOM 746 N N . PRO A 1 97 ? -1.460 -13.858 -2.831 1.00 82.62 97 PRO A N 1
ATOM 747 C CA . PRO A 1 97 ? -0.222 -13.078 -2.935 1.00 82.62 97 PRO A CA 1
ATOM 748 C C . PRO A 1 97 ? 0.043 -12.486 -4.328 1.00 82.62 97 PRO A C 1
ATOM 750 O O . PRO A 1 97 ? 0.467 -11.342 -4.439 1.00 82.62 97 PRO A O 1
ATOM 753 N N . TRP A 1 98 ? -0.276 -13.215 -5.402 1.00 82.62 98 TRP A N 1
ATOM 754 C CA . TRP A 1 98 ? -0.130 -12.723 -6.780 1.00 82.62 98 TRP A CA 1
ATOM 755 C C . TRP A 1 98 ? -1.150 -11.638 -7.164 1.00 82.62 98 TRP A C 1
ATOM 757 O O . TRP A 1 98 ? -0.921 -10.891 -8.111 1.00 82.62 98 TRP A O 1
ATOM 767 N N . HIS A 1 99 ? -2.255 -11.496 -6.425 1.00 83.62 99 HIS A N 1
ATOM 768 C CA . HIS A 1 99 ? -3.167 -10.359 -6.579 1.00 83.62 99 HIS A CA 1
ATOM 769 C C . HIS A 1 99 ? -2.628 -9.079 -5.916 1.00 83.62 99 HIS A C 1
ATOM 771 O O . HIS A 1 99 ? -3.144 -8.000 -6.195 1.00 83.62 99 HIS A O 1
ATOM 777 N N . ASN A 1 100 ? -1.567 -9.165 -5.105 1.00 84.12 100 ASN A N 1
ATOM 778 C CA . ASN A 1 100 ? -0.890 -7.999 -4.528 1.00 84.12 100 ASN A CA 1
ATOM 779 C C . ASN A 1 100 ? 0.231 -7.444 -5.431 1.00 84.12 100 ASN A C 1
ATOM 781 O O . ASN A 1 100 ? 0.933 -6.529 -5.011 1.00 84.12 100 ASN A O 1
ATOM 785 N N . VAL A 1 101 ? 0.435 -7.980 -6.646 1.00 84.50 101 VAL A N 1
ATOM 786 C CA . VAL A 1 101 ? 1.458 -7.454 -7.568 1.00 84.50 101 VAL A CA 1
ATOM 787 C C . VAL A 1 101 ? 1.001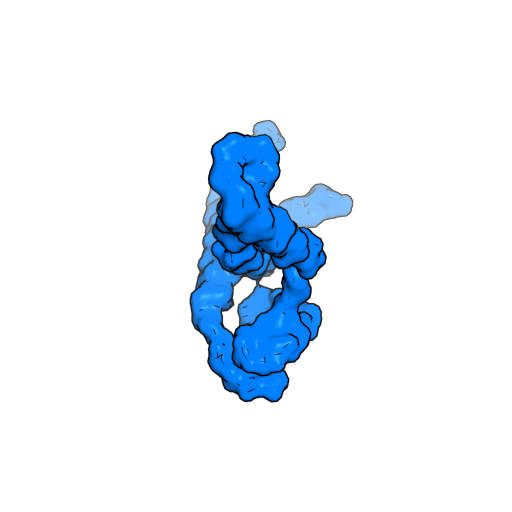 -6.090 -8.114 1.00 84.50 101 VAL A C 1
ATOM 789 O O . VAL A 1 101 ? -0.011 -6.059 -8.824 1.00 84.50 101 VAL A O 1
ATOM 792 N N . PRO A 1 102 ? 1.732 -4.988 -7.835 1.00 83.62 102 PRO A N 1
ATOM 793 C CA . PRO A 1 102 ? 1.298 -3.625 -8.155 1.00 83.62 102 PRO A CA 1
ATOM 794 C C . PRO A 1 102 ? 0.962 -3.452 -9.634 1.00 83.62 102 PRO A C 1
ATOM 796 O O . PRO A 1 102 ? 1.722 -3.931 -10.478 1.00 83.62 102 PRO A O 1
ATOM 799 N N . LEU A 1 103 ? -0.126 -2.740 -9.948 1.00 84.94 103 LEU A N 1
ATOM 800 C CA . LEU A 1 103 ? -0.707 -2.507 -11.287 1.00 84.94 103 LEU A CA 1
ATOM 801 C C . LEU A 1 103 ? -1.048 -3.750 -12.130 1.00 84.94 103 LEU A C 1
ATOM 803 O O . LEU A 1 103 ? -2.100 -3.784 -12.768 1.00 84.94 103 LEU A O 1
ATOM 807 N N . LEU A 1 104 ? -0.192 -4.768 -12.154 1.00 87.75 104 LEU A N 1
ATOM 808 C CA . LEU A 1 104 ? -0.327 -5.971 -12.958 1.00 87.75 104 LEU A CA 1
ATOM 809 C C . LEU A 1 104 ? -1.568 -6.759 -12.555 1.00 87.75 104 LEU A C 1
ATOM 811 O O . LEU A 1 104 ? -2.372 -7.111 -13.417 1.00 87.75 104 LEU A O 1
ATOM 815 N N . SER A 1 105 ? -1.766 -6.993 -11.255 1.00 86.50 105 SER A N 1
ATOM 816 C CA . SER A 1 105 ? -2.955 -7.699 -10.779 1.00 86.50 105 SER A CA 1
ATOM 817 C C . SER A 1 105 ? -4.235 -6.930 -11.107 1.00 86.50 105 SER A C 1
ATOM 819 O O . SER A 1 105 ? -5.209 -7.528 -11.559 1.00 86.50 105 SER A O 1
ATOM 821 N N . TYR A 1 106 ? -4.219 -5.601 -10.960 1.00 88.69 106 TYR A N 1
ATOM 822 C CA . TYR A 1 106 ? -5.357 -4.738 -11.268 1.00 88.69 106 TYR A CA 1
ATOM 823 C C . TYR A 1 106 ? -5.735 -4.808 -12.751 1.00 88.69 106 TYR A C 1
ATOM 825 O O . TYR A 1 106 ? -6.914 -4.927 -13.079 1.00 88.69 106 TYR A O 1
ATOM 833 N N . LEU A 1 107 ? -4.752 -4.774 -13.654 1.00 89.56 107 LEU A N 1
ATOM 834 C CA . LEU A 1 107 ? -4.985 -4.881 -15.096 1.00 89.56 107 LEU A CA 1
ATOM 835 C C . LEU A 1 107 ? -5.503 -6.270 -15.490 1.00 89.56 107 LEU A C 1
ATOM 837 O O . LEU A 1 107 ? -6.491 -6.363 -16.219 1.00 89.56 107 LEU A O 1
ATOM 841 N N . LEU A 1 108 ? -4.892 -7.339 -14.969 1.00 90.38 108 LEU A N 1
ATOM 842 C CA . LEU A 1 108 ? -5.300 -8.721 -15.250 1.00 90.38 108 LEU A CA 1
ATOM 843 C C . LEU A 1 108 ? -6.716 -9.019 -14.743 1.00 90.38 108 LEU A C 1
ATOM 845 O O . LEU A 1 108 ? -7.507 -9.644 -15.447 1.00 90.38 108 LEU A O 1
ATOM 849 N N . LEU A 1 109 ? -7.063 -8.514 -13.558 1.00 88.44 109 LEU A N 1
ATOM 850 C CA . LEU A 1 109 ? -8.396 -8.646 -12.971 1.00 88.44 109 LEU A CA 1
ATOM 851 C C . LEU A 1 109 ? -9.390 -7.589 -13.485 1.00 88.44 109 LEU A C 1
ATOM 853 O O . LEU A 1 109 ? -10.535 -7.545 -13.034 1.00 88.44 109 LEU A O 1
ATOM 857 N N . ARG A 1 110 ? -8.972 -6.716 -14.415 1.00 90.12 110 ARG A N 1
ATOM 858 C CA . ARG A 1 110 ? -9.778 -5.619 -14.985 1.00 90.12 110 ARG A CA 1
ATOM 859 C C . ARG A 1 110 ? -10.409 -4.715 -13.918 1.00 90.12 110 ARG A C 1
ATOM 861 O O . ARG A 1 110 ? -11.547 -4.266 -14.055 1.00 90.12 110 ARG A O 1
ATOM 868 N N . GLY A 1 111 ? -9.661 -4.467 -12.847 1.00 87.44 111 GLY A N 1
ATOM 869 C CA . GLY A 1 111 ? -10.065 -3.641 -11.717 1.00 87.44 111 GLY A CA 1
ATOM 870 C C . GLY A 1 111 ? -11.174 -4.247 -10.860 1.00 87.44 111 GLY A C 1
ATOM 871 O O . GLY A 1 111 ? -11.919 -3.497 -10.234 1.00 87.44 111 GLY A O 1
ATOM 872 N N . ARG A 1 112 ? -11.319 -5.576 -10.845 1.00 89.88 112 ARG A N 1
ATOM 873 C CA . ARG A 1 112 ? -12.344 -6.291 -10.072 1.00 89.88 112 ARG A CA 1
ATOM 874 C C . ARG A 1 112 ? -11.728 -7.309 -9.117 1.00 89.88 112 ARG A C 1
ATOM 876 O O . ARG A 1 112 ? -10.601 -7.753 -9.304 1.00 89.88 112 ARG A O 1
ATOM 883 N N . CYS A 1 113 ? -12.463 -7.689 -8.079 1.00 88.94 113 CYS A N 1
ATOM 884 C CA . CYS A 1 113 ? -12.086 -8.807 -7.224 1.00 88.94 113 CYS A CA 1
ATOM 885 C C . CYS A 1 113 ? -12.129 -10.122 -8.020 1.00 88.94 113 CYS A C 1
ATOM 887 O O . CYS A 1 113 ? -13.094 -10.372 -8.738 1.00 88.94 113 CYS A O 1
ATOM 889 N N . GLY A 1 114 ? -11.109 -10.971 -7.862 1.00 86.44 114 GLY A N 1
ATOM 890 C CA . GLY A 1 114 ? -11.042 -12.275 -8.532 1.00 86.44 114 GLY A CA 1
ATOM 891 C C . GLY A 1 114 ? -12.089 -13.292 -8.061 1.00 86.44 114 GLY A C 1
ATOM 892 O O . GLY A 1 114 ? -12.374 -14.225 -8.803 1.00 86.44 114 GLY A O 1
ATOM 893 N N . ASP A 1 115 ? -12.667 -13.106 -6.868 1.00 88.88 115 ASP A N 1
ATOM 894 C CA . ASP A 1 115 ? -13.650 -14.034 -6.292 1.00 88.88 115 ASP A CA 1
ATOM 895 C C . ASP A 1 115 ? -15.094 -13.530 -6.456 1.00 88.88 115 ASP A C 1
ATOM 897 O O . ASP A 1 115 ? -15.945 -14.259 -6.954 1.00 88.88 115 ASP A O 1
ATOM 901 N N . CYS A 1 116 ? -15.391 -12.279 -6.073 1.00 91.56 116 CYS A N 1
ATOM 902 C CA . CYS A 1 116 ? -16.761 -11.739 -6.128 1.00 91.56 116 CYS A CA 1
ATOM 903 C C . CYS A 1 116 ? -17.032 -10.758 -7.279 1.00 91.56 116 CYS A C 1
ATOM 905 O O . CYS A 1 116 ? -18.174 -10.352 -7.469 1.00 91.56 116 CYS A O 1
ATOM 907 N N . GLY A 1 117 ? -16.012 -10.331 -8.031 1.00 88.50 117 GLY A N 1
ATOM 908 C CA . GLY A 1 117 ? -16.179 -9.390 -9.145 1.00 88.50 117 GLY A CA 1
ATOM 909 C C . GLY A 1 117 ? -16.441 -7.927 -8.755 1.00 88.50 117 GLY A C 1
ATOM 910 O O . GLY A 1 117 ? -16.611 -7.098 -9.654 1.00 88.50 117 GLY A O 1
ATOM 911 N N . GLU A 1 118 ? -16.441 -7.603 -7.456 1.00 90.69 118 GLU A N 1
ATOM 912 C CA . GLU A 1 118 ? -16.611 -6.237 -6.942 1.00 90.69 118 GLU A CA 1
ATOM 913 C C . GLU A 1 118 ? -15.527 -5.295 -7.477 1.00 90.69 118 GLU A C 1
ATOM 915 O O . GLU A 1 118 ? -14.367 -5.694 -7.619 1.00 90.69 118 GLU A O 1
ATOM 920 N N . ALA A 1 119 ? -15.880 -4.039 -7.756 1.00 89.62 119 ALA A N 1
ATOM 921 C CA . ALA A 1 119 ? -14.939 -3.076 -8.311 1.00 89.62 119 ALA A CA 1
ATOM 922 C C . ALA A 1 119 ? -13.895 -2.643 -7.268 1.00 89.62 119 ALA A C 1
ATOM 924 O O . ALA A 1 119 ? -14.211 -2.130 -6.195 1.00 89.62 119 ALA A O 1
ATOM 925 N N . ILE A 1 120 ? -12.616 -2.788 -7.613 1.00 85.88 120 ILE A N 1
ATOM 926 C CA . ILE A 1 120 ? -11.503 -2.286 -6.809 1.00 85.88 120 ILE A CA 1
ATOM 927 C C . ILE A 1 120 ? -11.294 -0.807 -7.146 1.00 85.88 120 ILE A C 1
ATOM 929 O O . ILE A 1 120 ? -11.141 -0.421 -8.312 1.00 85.88 120 ILE A O 1
ATOM 933 N N . SER A 1 121 ? -11.262 0.030 -6.106 1.00 87.44 121 SER A N 1
ATOM 934 C CA . SER A 1 121 ? -11.073 1.476 -6.239 1.00 87.44 121 SER A CA 1
ATOM 935 C C . SER A 1 121 ? -9.813 1.818 -7.036 1.00 87.44 121 SER A C 1
ATOM 937 O O . SER A 1 121 ? -8.728 1.304 -6.771 1.00 87.44 121 SER A O 1
ATOM 939 N N . ARG A 1 122 ? -9.941 2.761 -7.975 1.00 87.75 122 ARG A N 1
ATOM 940 C CA . ARG A 1 122 ? -8.822 3.254 -8.796 1.00 87.75 122 ARG A CA 1
ATOM 941 C C . ARG A 1 122 ? -7.779 4.027 -7.989 1.00 87.75 122 ARG A C 1
ATOM 943 O O . ARG A 1 122 ? -6.684 4.246 -8.487 1.00 87.75 122 ARG A O 1
ATOM 950 N N . ARG A 1 123 ? -8.086 4.427 -6.750 1.00 87.56 123 ARG A N 1
ATOM 951 C CA . ARG A 1 123 ? -7.136 5.147 -5.887 1.00 87.56 123 ARG A CA 1
ATOM 952 C C . ARG A 1 123 ? -5.852 4.340 -5.665 1.00 87.56 123 ARG A C 1
ATOM 954 O O . ARG A 1 123 ? -4.774 4.907 -5.757 1.00 87.56 123 ARG A O 1
ATOM 961 N N . TYR A 1 124 ? -5.972 3.027 -5.468 1.00 85.31 124 TYR A N 1
ATOM 962 C CA . TYR A 1 124 ? -4.835 2.138 -5.209 1.00 85.31 124 TYR A CA 1
ATOM 963 C C . TYR A 1 124 ? -3.840 2.057 -6.381 1.00 85.31 124 TYR A C 1
ATOM 965 O O . TYR A 1 124 ? -2.676 2.413 -6.175 1.00 85.31 124 TYR A O 1
ATOM 973 N N . PRO A 1 125 ? -4.257 1.690 -7.614 1.00 88.38 125 PRO A N 1
ATOM 974 C CA . PRO A 1 125 ? -3.340 1.675 -8.751 1.00 88.38 125 PRO A CA 1
ATOM 975 C C . PRO A 1 125 ? -2.834 3.076 -9.119 1.00 88.38 125 PRO A C 1
ATOM 977 O O . PRO A 1 125 ? -1.731 3.207 -9.632 1.00 88.38 125 PRO A O 1
ATOM 980 N N . LEU A 1 126 ? -3.589 4.146 -8.845 1.00 92.56 126 LEU A N 1
ATOM 981 C CA . LEU A 1 126 ? -3.112 5.508 -9.105 1.00 92.56 126 LEU A CA 1
ATOM 982 C C . LEU A 1 126 ? -1.924 5.894 -8.215 1.00 92.56 126 LEU A C 1
ATOM 984 O O . LEU A 1 126 ? -0.974 6.484 -8.722 1.00 92.56 126 LEU A O 1
ATOM 988 N N . VAL A 1 127 ? -1.951 5.551 -6.922 1.00 92.75 127 VAL A N 1
ATOM 989 C CA . VAL A 1 127 ? -0.818 5.799 -6.010 1.00 92.75 127 VAL A CA 1
ATOM 990 C C . VAL A 1 127 ? 0.408 4.999 -6.449 1.00 92.75 127 VAL A C 1
ATOM 992 O O . VAL A 1 127 ? 1.498 5.556 -6.543 1.00 92.75 127 VAL A O 1
ATOM 995 N N . GLU A 1 128 ? 0.225 3.723 -6.797 1.00 93.75 128 GLU A N 1
ATOM 996 C CA . GLU A 1 128 ? 1.302 2.868 -7.313 1.00 93.75 128 GLU A CA 1
ATOM 997 C C . GLU A 1 128 ? 1.924 3.455 -8.578 1.00 93.75 128 GLU A C 1
ATOM 999 O O . GLU A 1 128 ? 3.138 3.649 -8.635 1.00 93.75 128 GLU A O 1
ATOM 1004 N N . LEU A 1 129 ? 1.093 3.804 -9.564 1.00 94.81 129 LEU A N 1
ATOM 1005 C CA . LEU A 1 129 ? 1.546 4.390 -10.819 1.00 94.81 129 LEU A CA 1
ATOM 1006 C C . LEU A 1 129 ? 2.248 5.728 -10.603 1.00 94.81 129 LEU A C 1
ATOM 1008 O O . LEU A 1 129 ? 3.265 5.973 -11.244 1.00 94.81 129 LEU A O 1
ATOM 1012 N N . LEU A 1 130 ? 1.739 6.582 -9.712 1.00 95.75 130 LEU A N 1
ATOM 1013 C CA . LEU A 1 130 ? 2.363 7.865 -9.401 1.00 95.75 130 LEU A CA 1
ATOM 1014 C C . LEU A 1 130 ? 3.755 7.662 -8.792 1.00 95.75 130 LEU A C 1
ATOM 1016 O O . LEU A 1 130 ? 4.710 8.287 -9.248 1.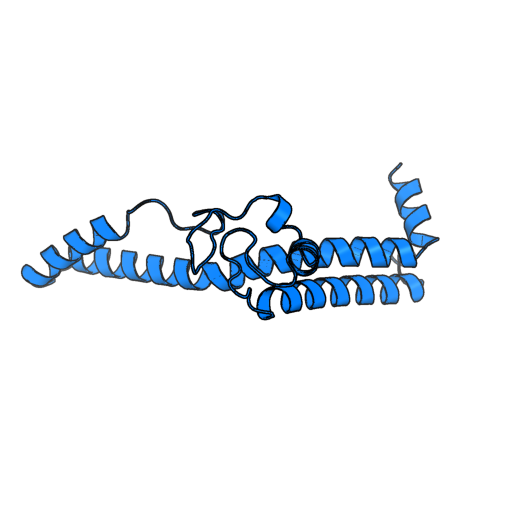00 95.75 130 LEU A O 1
ATOM 1020 N N . CYS A 1 131 ? 3.896 6.761 -7.817 1.00 95.62 131 CYS A N 1
ATOM 1021 C CA . CYS A 1 131 ? 5.193 6.433 -7.226 1.00 95.62 131 CYS A CA 1
ATOM 1022 C C . CYS A 1 131 ? 6.157 5.846 -8.266 1.00 95.62 131 CYS A C 1
ATOM 1024 O O . CYS A 1 131 ? 7.285 6.324 -8.389 1.00 95.62 131 CYS A O 1
ATOM 1026 N N . GLY A 1 132 ? 5.711 4.869 -9.061 1.00 94.88 132 GLY A N 1
ATOM 1027 C CA . GLY A 1 132 ? 6.505 4.298 -10.151 1.00 94.88 132 GLY A CA 1
ATOM 1028 C C . GLY A 1 132 ? 6.952 5.357 -11.158 1.00 94.88 132 GLY A C 1
ATOM 1029 O O . GLY A 1 132 ? 8.139 5.463 -11.467 1.00 94.88 132 GLY A O 1
ATOM 1030 N N . ALA A 1 133 ? 6.022 6.188 -11.634 1.00 96.06 133 ALA A N 1
ATOM 1031 C CA . ALA A 1 133 ? 6.296 7.241 -12.606 1.00 96.06 133 ALA A CA 1
ATOM 1032 C C . ALA A 1 133 ? 7.285 8.280 -12.065 1.00 96.06 133 ALA A C 1
ATOM 1034 O O . ALA A 1 133 ? 8.211 8.653 -12.782 1.00 96.06 133 ALA A O 1
ATOM 1035 N N . LEU A 1 134 ? 7.139 8.713 -10.808 1.00 95.94 134 LEU A N 1
ATOM 1036 C CA . LEU A 1 134 ? 8.056 9.667 -10.180 1.00 95.94 134 LEU A CA 1
ATOM 1037 C C . LEU A 1 134 ? 9.473 9.098 -10.052 1.00 95.94 134 LEU A C 1
ATOM 1039 O O . LEU A 1 134 ? 10.434 9.776 -10.419 1.00 95.94 134 LEU A O 1
ATOM 1043 N N . TYR A 1 135 ? 9.613 7.852 -9.592 1.00 94.62 135 TYR A N 1
ATOM 1044 C CA . TYR A 1 135 ? 10.918 7.196 -9.479 1.00 94.62 135 TYR A CA 1
ATOM 1045 C C . TYR A 1 135 ? 11.576 6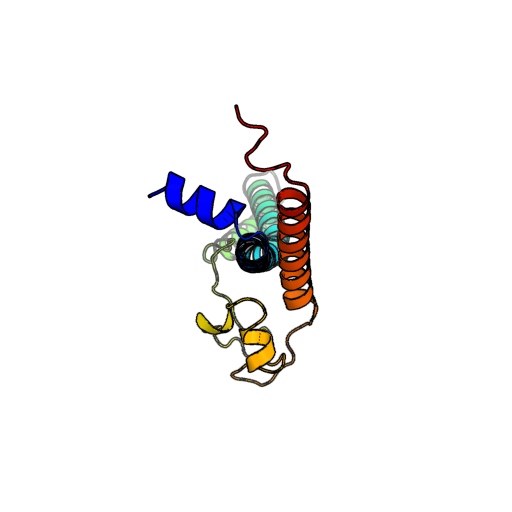.994 -10.845 1.00 94.62 135 TYR A C 1
ATOM 1047 O O . TYR A 1 135 ? 12.741 7.351 -11.028 1.00 94.62 135 TYR A O 1
ATOM 1055 N N . GLY A 1 136 ? 10.829 6.470 -11.820 1.00 92.56 136 GLY A N 1
ATOM 1056 C CA . GLY A 1 136 ? 11.322 6.275 -13.182 1.00 92.56 136 GLY A CA 1
ATOM 1057 C C . GLY A 1 136 ? 11.723 7.592 -13.850 1.00 92.56 136 GLY A C 1
ATOM 1058 O O . GLY A 1 136 ? 12.796 7.683 -14.446 1.00 92.56 136 GLY A O 1
ATOM 1059 N N . PHE A 1 137 ? 10.909 8.641 -13.693 1.00 92.75 137 PHE A N 1
ATOM 1060 C CA . PHE A 1 137 ? 11.200 9.975 -14.218 1.00 92.75 137 PHE A CA 1
ATOM 1061 C C . PHE A 1 137 ? 12.456 10.582 -13.590 1.00 92.75 137 PHE A C 1
ATOM 1063 O O . PHE A 1 137 ? 13.307 11.111 -14.308 1.00 92.75 137 PHE A O 1
ATOM 1070 N N . LEU A 1 138 ? 12.602 10.486 -12.265 1.00 90.50 138 LEU A N 1
ATOM 1071 C CA . LEU A 1 138 ? 13.772 10.996 -11.556 1.00 90.50 138 LEU A CA 1
ATOM 1072 C C . LEU A 1 138 ? 15.045 10.256 -11.984 1.00 90.50 138 LEU A C 1
ATOM 1074 O O . LEU A 1 138 ? 16.046 10.898 -12.301 1.00 90.50 138 LEU A O 1
ATOM 1078 N N . ALA A 1 139 ? 14.995 8.925 -12.065 1.00 88.81 139 ALA A N 1
ATOM 1079 C CA . ALA A 1 139 ? 16.106 8.106 -12.540 1.00 88.81 139 ALA A CA 1
ATOM 1080 C C . ALA A 1 139 ? 16.503 8.465 -13.979 1.00 88.81 139 ALA A C 1
ATOM 1082 O O . ALA A 1 139 ? 17.682 8.687 -14.256 1.00 88.81 139 ALA A O 1
ATOM 1083 N N . TRP A 1 140 ? 15.524 8.609 -14.877 1.00 86.38 140 TRP A N 1
ATOM 1084 C CA . TRP A 1 140 ? 15.769 9.026 -16.256 1.00 86.38 140 TRP A CA 1
ATOM 1085 C C . TRP A 1 140 ? 16.403 10.418 -16.337 1.00 86.38 140 TRP A C 1
ATOM 1087 O O . TRP A 1 140 ? 17.381 10.608 -17.058 1.00 86.38 140 TRP A O 1
ATOM 1097 N N . LYS A 1 141 ? 15.897 11.392 -15.568 1.00 86.31 141 LYS A N 1
ATOM 1098 C CA . LYS A 1 141 ? 16.450 12.753 -15.534 1.00 86.31 141 LYS A CA 1
ATOM 1099 C C . LYS A 1 141 ? 17.881 12.787 -15.007 1.00 86.31 141 LYS A C 1
ATOM 1101 O O . LYS A 1 141 ? 18.711 13.491 -15.575 1.00 86.31 141 LYS A O 1
ATOM 1106 N N . LEU A 1 142 ? 18.174 12.055 -13.935 1.00 81.69 142 LEU A N 1
ATOM 1107 C CA . LEU A 1 142 ? 19.501 12.053 -13.317 1.00 81.69 142 LEU A CA 1
ATOM 1108 C C . LEU A 1 142 ? 20.536 11.306 -14.167 1.00 81.69 142 LEU A C 1
ATOM 1110 O O . LEU A 1 142 ? 21.659 11.793 -14.309 1.00 81.69 142 LEU A O 1
ATOM 1114 N N . ALA A 1 143 ? 20.150 10.182 -14.775 1.00 76.81 143 ALA A N 1
ATOM 1115 C CA . ALA A 1 143 ? 21.024 9.415 -15.659 1.00 76.81 143 ALA A CA 1
ATOM 1116 C C . ALA A 1 143 ? 21.220 10.091 -17.022 1.00 76.81 143 ALA A C 1
ATOM 1118 O O . ALA A 1 143 ? 22.347 10.219 -17.489 1.00 76.81 143 ALA A O 1
ATOM 1119 N N . GLY A 1 144 ? 20.149 10.606 -17.634 1.00 68.81 144 GLY A N 1
ATOM 1120 C CA . GLY A 1 144 ? 20.214 11.314 -18.916 1.00 68.81 144 GLY A CA 1
ATOM 1121 C C . GLY A 1 144 ? 20.970 12.643 -18.848 1.00 68.81 144 GLY A C 1
ATOM 1122 O O . GLY A 1 144 ? 21.542 13.077 -19.841 1.00 68.81 144 GLY A O 1
ATOM 1123 N N . ALA A 1 145 ? 21.032 13.279 -17.674 1.00 64.06 145 ALA A N 1
ATOM 1124 C CA . ALA A 1 145 ? 21.826 14.487 -17.468 1.00 64.06 145 ALA A CA 1
ATOM 1125 C C . ALA A 1 145 ? 23.332 14.218 -17.256 1.00 64.06 145 ALA A C 1
ATOM 1127 O O . ALA A 1 145 ? 24.065 15.166 -16.978 1.00 64.06 145 ALA A O 1
ATOM 1128 N N . GLY A 1 146 ? 23.795 12.959 -17.306 1.00 61.41 146 GLY A N 1
ATOM 1129 C CA . GLY A 1 146 ? 25.196 12.594 -17.046 1.00 61.41 146 GLY A CA 1
ATOM 1130 C C . GLY A 1 146 ? 25.672 12.913 -15.621 1.00 61.41 146 GLY A C 1
ATOM 1131 O O . GLY A 1 146 ? 26.869 12.936 -15.349 1.00 61.41 146 GLY A O 1
ATOM 1132 N N . ARG A 1 147 ? 24.744 13.195 -14.695 1.00 62.22 147 ARG A N 1
ATOM 1133 C CA . ARG A 1 147 ? 25.040 13.631 -13.316 1.00 62.22 147 ARG A CA 1
ATOM 1134 C C . ARG A 1 147 ? 25.373 12.465 -12.385 1.00 62.22 147 ARG A C 1
ATOM 1136 O O . ARG A 1 147 ? 25.864 12.687 -11.282 1.00 62.22 147 ARG A O 1
ATOM 1143 N N . TRP A 1 148 ? 25.115 11.242 -12.834 1.00 57.25 148 TRP A N 1
ATOM 1144 C CA . TRP A 1 148 ? 25.346 9.991 -12.123 1.00 57.25 148 TRP A CA 1
ATOM 1145 C C . TRP A 1 148 ? 26.117 9.025 -13.043 1.00 57.25 148 TRP A C 1
ATOM 1147 O O . TRP A 1 148 ? 25.669 8.846 -14.174 1.00 57.25 148 TRP A O 1
ATOM 1157 N N . PRO A 1 149 ? 27.254 8.415 -12.629 1.00 59.25 149 PRO A N 1
ATOM 1158 C CA . PRO A 1 149 ? 27.895 8.445 -11.308 1.00 59.25 149 PRO A CA 1
ATOM 1159 C C . PRO A 1 149 ? 28.994 9.519 -11.173 1.00 59.25 149 PRO A C 1
ATOM 1161 O O . PRO A 1 149 ? 29.689 9.559 -10.162 1.00 59.25 149 PRO A O 1
ATOM 1164 N N . ALA A 1 150 ? 29.160 10.398 -12.168 1.00 53.78 150 ALA A N 1
ATOM 1165 C CA . ALA A 1 150 ? 30.323 11.282 -12.331 1.00 53.78 150 ALA A CA 1
ATOM 1166 C C . ALA A 1 150 ? 30.582 12.307 -11.198 1.00 53.78 150 ALA A C 1
ATOM 1168 O O . ALA A 1 150 ? 31.543 13.063 -11.278 1.00 53.78 150 ALA A O 1
ATOM 1169 N N . ARG A 1 151 ? 29.748 12.348 -10.150 1.00 53.28 151 ARG A N 1
ATOM 1170 C CA . ARG A 1 151 ? 29.844 13.282 -9.015 1.00 53.28 151 ARG A CA 1
ATOM 1171 C C . ARG A 1 151 ? 30.329 12.677 -7.690 1.00 53.28 151 ARG A C 1
ATOM 1173 O O . ARG A 1 151 ? 30.447 13.429 -6.732 1.00 53.28 151 ARG A O 1
ATOM 1180 N N . TRP A 1 152 ? 30.595 11.370 -7.621 1.00 53.31 152 TRP A N 1
ATOM 1181 C CA . TRP A 1 152 ? 31.065 10.694 -6.395 1.00 53.31 152 TRP A CA 1
ATOM 1182 C C . TRP A 1 152 ? 32.556 10.318 -6.439 1.00 53.31 152 TRP A C 1
ATOM 1184 O O . TRP A 1 152 ? 32.953 9.300 -5.875 1.00 53.31 152 TRP A O 1
ATOM 1194 N N . ARG A 1 153 ? 33.374 11.114 -7.134 1.00 47.69 153 ARG A N 1
ATOM 1195 C CA . ARG A 1 153 ? 34.832 11.144 -6.949 1.00 47.69 153 ARG A CA 1
ATOM 1196 C C . ARG A 1 153 ? 35.227 12.463 -6.312 1.00 47.69 153 ARG A C 1
ATOM 1198 O O . ARG A 1 153 ? 34.585 13.475 -6.673 1.00 47.69 153 ARG A O 1
#

InterPro domains:
  IPR010627 Prepilin peptidase A24, N-terminal [PF06750] (22-141)
  IPR050882 Prepilin leader peptidase/N-methyltransferase [PTHR30487] (18-144)

Radius of gyration: 23.16 Å; chains: 1; bounding box: 55×29×60 Å

Organism: Chromobacterium violaceum (NCBI:txid536)

Sequence (153 aa):
MLDDMTWLLATHPAWLAGAAFVFGLMVGSFLNVVIHRLPRMLEREFLADSVEYLAEGGAPAALRLAAEQARHELDDGGYNLWRPASHCPACRAPVRPWHNVPLLSYLLLRGRCGDCGEAISRRYPLVELLCGALYGFLAWKLAGAGRWPARWR